Protein AF-A0A1G1Z939-F1 (afdb_monomer)

Foldseek 3Di:
DVVVVVVVVVLVLVLVLLVLLLVLLVVLLVVLVVCCVPVNQADDDPNDGDGLLVVLVVLLVVLVVQCVVDPDSVSSSSSSNSNSNSNSSNLQCVQQVVQCPDPPNDRDSPRVCSVVVSVVVSVVSVVVSVVSVVVVVVVVVD

Mean predicted aligned error: 8.49 Å

Solvent-accessible surface area (backbone atoms only — not comparable to full-atom values): 7416 Å² total; per-residue (Å²): 116,72,65,66,56,47,55,53,54,54,52,56,50,53,46,52,34,52,50,40,20,53,53,32,17,55,52,33,29,53,51,48,52,52,46,38,72,76,72,47,82,58,50,78,56,97,89,40,76,54,42,61,37,59,56,8,53,50,28,32,51,52,12,50,53,39,41,71,73,40,89,50,73,65,46,37,45,51,13,24,38,28,31,10,32,8,50,14,28,35,56,66,40,45,24,32,64,62,36,54,71,43,99,60,90,56,69,45,69,85,36,80,65,39,57,57,50,54,51,49,53,50,49,54,54,50,49,52,45,49,49,62,51,52,64,52,56,66,66,75,76,112

Secondary structure (DSSP, 8-state):
-HHHHHHHHHHHHHHHHHHHHHHHHHHHHHHHHHHHHHH-S-EEETTEEE-HHHHHHHHHHHHHHHHHH--SHHHHHHHHHHHHHHHHHHHHHHHHHHHTTSSS----S--THHHHHHHHHHHHHHHHHHHHHHHHHHTS--

Organism: NCBI:txid1797693

Nearest PDB structures (foldseek):
  8ucj-assembly1_A  TM=5.078E-01  e=3.853E-01  Homo sapiens
  8uco-assembly1_A  TM=4.032E-01  e=2.714E-01  Homo sapiens
  7lo7-assembly1_Z  TM=3.711E-01  e=1.647E+00  Staphylococcus aureus
  1cnt-assembly1_4  TM=3.668E-01  e=2.458E+00  Homo sapiens

Radius of gyration: 18.6 Å; Cα contacts (8 Å, |Δi|>4): 150; chains: 1; bounding box: 33×33×62 Å

pLDDT: mean 80.28, std 15.62, range [47.03, 97.69]

Sequence (142 aa):
MKFIKSIFNIRDSKKKLLYIILLTFLLSFIVARIWSIYYGHSIYIRGFHIHHFYFGMLLLSVGGILGILSKTKEYLQAASLLIGAGIGLFADEIGLLLNCTTTKRVCEYAFPGTYDIIISISAIILISIVATSFVGKNSDSN

Structure (mmCIF, N/CA/C/O backbone):
data_AF-A0A1G1Z939-F1
#
_entry.id   AF-A0A1G1Z939-F1
#
loop_
_atom_site.group_PDB
_atom_site.id
_atom_site.type_symbol
_atom_site.label_atom_id
_atom_si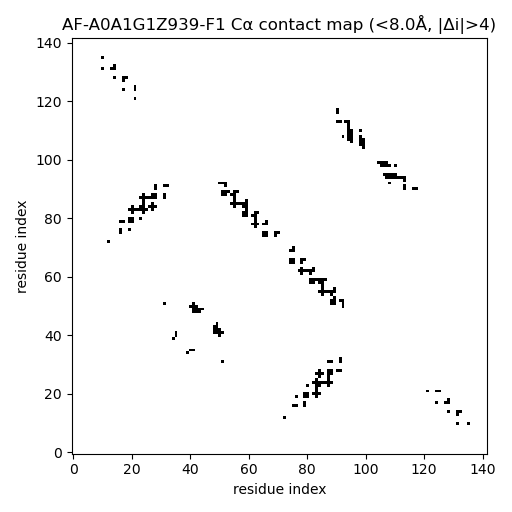te.label_alt_id
_atom_site.label_comp_id
_atom_site.label_asym_id
_atom_site.label_entity_id
_atom_site.label_seq_id
_atom_site.pdbx_PDB_ins_code
_atom_site.Cartn_x
_atom_site.Cartn_y
_atom_site.Cartn_z
_atom_site.occupancy
_atom_site.B_iso_or_equiv
_atom_site.auth_seq_id
_atom_site.auth_comp_id
_atom_site.auth_asym_id
_atom_site.auth_atom_id
_atom_site.pdbx_PDB_model_num
ATOM 1 N N . MET A 1 1 ? -16.516 4.250 34.106 1.00 59.41 1 MET A N 1
ATOM 2 C CA . MET A 1 1 ? -15.259 3.593 33.658 1.00 59.41 1 MET A CA 1
ATOM 3 C C . MET A 1 1 ? -15.355 2.795 32.343 1.00 59.41 1 MET A C 1
ATOM 5 O O . MET A 1 1 ? -14.383 2.795 31.600 1.00 59.41 1 MET A O 1
ATOM 9 N N . LYS A 1 2 ? -16.482 2.139 31.995 1.00 61.19 2 LYS A N 1
ATOM 10 C CA . LYS A 1 2 ? -16.608 1.355 30.736 1.00 61.19 2 LYS A CA 1
ATOM 11 C C . LYS A 1 2 ? -16.571 2.197 29.443 1.00 61.19 2 LYS A C 1
ATOM 13 O O . LYS A 1 2 ? -16.023 1.742 28.445 1.00 61.19 2 LYS A O 1
ATOM 18 N N . PHE A 1 3 ? -17.101 3.421 29.474 1.00 58.62 3 PHE A N 1
ATOM 19 C CA . PHE A 1 3 ? -17.177 4.316 28.309 1.00 58.62 3 PHE A CA 1
ATOM 20 C C . PHE A 1 3 ? -15.796 4.810 27.837 1.00 58.62 3 PHE A C 1
ATOM 22 O O . PHE A 1 3 ? -15.437 4.619 26.679 1.00 58.62 3 PHE A O 1
ATOM 29 N N . ILE A 1 4 ? -14.972 5.321 28.758 1.00 59.38 4 ILE A N 1
ATOM 30 C CA . ILE A 1 4 ? -13.606 5.802 28.473 1.00 59.38 4 ILE A CA 1
ATOM 31 C C . ILE A 1 4 ? -12.720 4.665 27.931 1.00 59.38 4 ILE A C 1
ATOM 33 O O . ILE A 1 4 ? -12.018 4.831 26.936 1.00 59.38 4 ILE A O 1
ATOM 37 N N . LYS A 1 5 ? -12.829 3.460 28.512 1.00 57.69 5 LYS A N 1
ATOM 38 C CA . LYS A 1 5 ? -12.107 2.265 28.040 1.00 57.69 5 LYS A CA 1
ATOM 39 C C . LYS A 1 5 ? -12.521 1.841 26.621 1.00 57.69 5 LYS A C 1
ATOM 41 O O . LYS A 1 5 ? -11.692 1.327 25.874 1.00 57.69 5 LYS A O 1
ATOM 46 N N . SER A 1 6 ? -13.780 2.070 26.237 1.00 56.31 6 SER A N 1
ATOM 47 C CA . SER A 1 6 ? -14.283 1.794 24.884 1.00 56.31 6 SER A CA 1
ATOM 48 C C . SER A 1 6 ? -13.673 2.744 23.848 1.00 56.31 6 SER A C 1
ATOM 50 O O . SER A 1 6 ? -13.176 2.293 22.817 1.00 56.31 6 SER A O 1
ATOM 52 N N . ILE A 1 7 ? -13.616 4.044 24.160 1.00 57.97 7 ILE A N 1
ATOM 53 C CA . ILE A 1 7 ? -13.020 5.068 23.286 1.00 57.97 7 ILE A CA 1
ATOM 54 C C . ILE A 1 7 ? -11.531 4.785 23.042 1.00 57.97 7 ILE A C 1
ATOM 56 O O . ILE A 1 7 ? -11.087 4.780 21.891 1.00 57.97 7 ILE A O 1
ATOM 60 N N . PHE A 1 8 ? -10.774 4.468 24.098 1.00 59.38 8 PHE A N 1
ATOM 61 C CA . PHE A 1 8 ? -9.353 4.120 23.978 1.00 59.38 8 PHE A CA 1
ATOM 62 C C . PHE A 1 8 ? -9.130 2.872 23.106 1.00 59.38 8 PHE A C 1
ATOM 64 O O . PHE A 1 8 ? -8.318 2.890 22.182 1.00 59.38 8 PHE A O 1
ATOM 71 N N . ASN A 1 9 ? -9.920 1.814 23.320 1.00 61.47 9 ASN A N 1
ATOM 72 C CA . ASN A 1 9 ? -9.812 0.557 22.571 1.00 61.47 9 ASN A CA 1
ATOM 73 C C . ASN A 1 9 ? -10.145 0.723 21.072 1.00 61.47 9 ASN A C 1
ATOM 75 O O . ASN A 1 9 ? -9.516 0.096 20.217 1.00 61.47 9 ASN A O 1
ATOM 79 N N . ILE A 1 10 ? -11.112 1.580 20.723 1.00 60.16 10 ILE A N 1
ATOM 80 C CA . ILE A 1 10 ? -11.453 1.888 19.321 1.00 60.16 10 ILE A CA 1
ATOM 81 C C . ILE A 1 10 ? -10.307 2.652 18.640 1.00 60.16 10 ILE A C 1
ATOM 83 O O . ILE A 1 10 ? -9.975 2.373 17.486 1.00 60.16 10 ILE A O 1
ATOM 87 N N . ARG A 1 11 ? -9.672 3.585 19.356 1.00 64.31 11 ARG A N 1
ATOM 88 C CA . ARG A 1 11 ? -8.569 4.417 18.855 1.00 64.31 11 ARG A CA 1
ATOM 89 C C . ARG A 1 11 ? -7.314 3.598 18.553 1.00 64.31 11 ARG A C 1
ATOM 91 O O . ARG A 1 11 ? -6.777 3.705 17.450 1.00 64.31 11 ARG A O 1
ATOM 98 N N . ASP A 1 12 ? -6.910 2.721 19.468 1.00 71.44 12 ASP A N 1
ATOM 99 C CA . ASP A 1 12 ? -5.780 1.807 19.242 1.00 71.44 12 ASP A CA 1
ATOM 100 C C . ASP A 1 12 ? -6.068 0.807 18.118 1.00 71.44 12 ASP A C 1
ATOM 102 O O . ASP A 1 12 ? -5.185 0.473 17.326 1.00 71.44 12 ASP A O 1
ATOM 106 N N . SER A 1 13 ? -7.332 0.398 17.972 1.00 79.50 13 SER A N 1
ATOM 107 C CA . SER A 1 13 ? -7.744 -0.477 16.873 1.00 79.50 13 SER A CA 1
ATOM 108 C C . SER A 1 13 ? -7.570 0.209 15.510 1.00 79.50 13 SER A C 1
ATOM 110 O O . SER A 1 13 ? -7.006 -0.401 14.610 1.00 79.50 13 SER A O 1
ATOM 112 N N . LYS A 1 14 ? -7.966 1.483 15.347 1.00 86.38 14 LYS A N 1
ATOM 113 C CA . LYS A 1 14 ? -7.803 2.215 14.071 1.00 86.38 14 LYS A CA 1
ATOM 114 C C . LYS A 1 14 ? -6.338 2.435 13.691 1.00 86.38 14 LYS A C 1
ATOM 116 O O . LYS A 1 14 ? -5.975 2.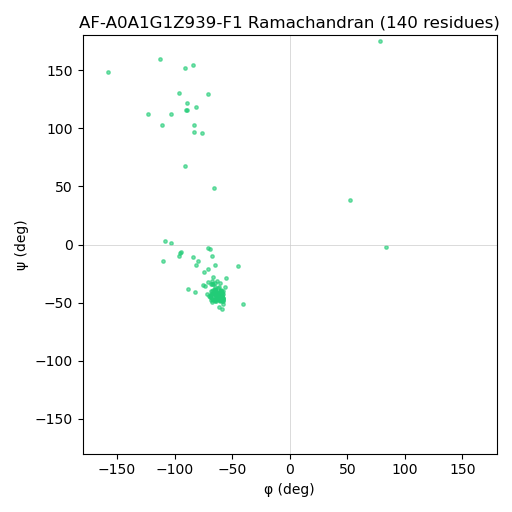234 12.535 1.00 86.38 14 LYS A O 1
ATOM 121 N N . LYS A 1 15 ? -5.488 2.793 14.659 1.00 89.50 15 LYS A N 1
ATOM 122 C CA . LYS A 1 15 ? -4.038 2.923 14.434 1.00 89.50 15 LYS A CA 1
ATOM 123 C C . LYS A 1 15 ? -3.427 1.612 13.951 1.00 89.50 15 LYS A C 1
ATOM 125 O O . LYS A 1 15 ? -2.665 1.610 12.990 1.00 89.50 15 LYS A O 1
ATOM 130 N N . LYS A 1 16 ? -3.809 0.495 14.580 1.00 92.31 16 LYS A N 1
ATOM 131 C CA . LYS A 1 16 ? -3.366 -0.842 14.175 1.00 92.31 16 LYS A CA 1
ATOM 132 C C . LYS A 1 16 ? -3.750 -1.152 12.724 1.00 92.31 16 LYS A C 1
ATOM 134 O O . LYS A 1 16 ? -2.918 -1.666 11.986 1.00 92.31 16 LYS A O 1
ATOM 139 N N . LEU A 1 17 ? -4.971 -0.815 12.304 1.00 94.50 17 LEU A N 1
ATOM 140 C CA . LEU A 1 17 ? -5.425 -1.010 10.920 1.00 94.50 17 LEU A CA 1
ATOM 141 C C . LEU A 1 17 ? -4.589 -0.199 9.917 1.00 94.50 17 LEU A C 1
ATOM 143 O O . LEU A 1 17 ? -4.120 -0.752 8.927 1.00 94.50 17 LEU A O 1
ATOM 147 N N . LEU A 1 18 ? -4.333 1.083 10.201 1.00 94.62 18 LEU A N 1
ATOM 148 C CA . LEU A 1 18 ? -3.488 1.930 9.349 1.00 94.62 18 LEU A CA 1
ATOM 149 C C . LEU A 1 18 ? -2.042 1.418 9.262 1.00 94.62 18 LEU A C 1
ATOM 151 O O . LEU A 1 18 ? -1.440 1.456 8.192 1.00 94.62 18 LEU A O 1
ATOM 155 N N . TYR A 1 19 ? -1.499 0.896 10.363 1.00 94.62 19 TYR A N 1
ATOM 156 C CA . TYR A 1 19 ? -0.169 0.289 10.368 1.00 94.62 19 TYR A CA 1
ATOM 157 C C . TYR A 1 19 ? -0.109 -0.976 9.499 1.00 94.62 19 TYR A C 1
ATOM 159 O O . TYR A 1 19 ? 0.852 -1.168 8.759 1.00 94.62 19 TYR A O 1
ATOM 167 N N . ILE A 1 20 ? -1.156 -1.812 9.534 1.00 96.50 20 ILE A N 1
ATOM 168 C CA . ILE A 1 20 ? -1.276 -2.981 8.649 1.00 96.50 20 ILE A CA 1
ATOM 169 C C . ILE A 1 20 ? -1.294 -2.540 7.182 1.00 96.50 20 ILE A C 1
ATOM 171 O O . ILE A 1 20 ? -0.572 -3.130 6.379 1.00 96.50 20 ILE A O 1
ATOM 175 N N . ILE A 1 21 ? -2.058 -1.495 6.836 1.00 97.44 21 ILE A N 1
ATOM 176 C CA . ILE A 1 21 ? -2.086 -0.941 5.471 1.00 97.44 21 ILE A CA 1
ATOM 177 C C . ILE A 1 21 ? -0.680 -0.511 5.049 1.00 97.44 21 ILE A C 1
ATOM 179 O O . ILE A 1 21 ? -0.214 -0.946 4.003 1.00 97.44 21 ILE A O 1
ATOM 183 N N . LEU A 1 22 ? 0.018 0.286 5.868 1.00 96.50 22 LEU A N 1
ATOM 184 C CA . LEU A 1 22 ? 1.367 0.770 5.554 1.00 96.50 22 LEU A CA 1
ATOM 185 C C . LEU A 1 22 ? 2.358 -0.379 5.332 1.00 96.50 22 LEU A C 1
ATOM 187 O O . LEU A 1 22 ? 3.090 -0.391 4.345 1.00 96.50 22 LEU A O 1
ATOM 191 N N . LEU A 1 23 ? 2.379 -1.348 6.249 1.00 97.00 23 LEU A N 1
ATOM 192 C CA . LEU A 1 23 ? 3.316 -2.466 6.198 1.00 97.00 23 LEU A CA 1
ATOM 193 C C . LEU A 1 23 ? 3.080 -3.339 4.961 1.00 97.00 23 LEU A C 1
ATOM 195 O O . LEU A 1 23 ? 4.020 -3.679 4.247 1.00 97.00 23 LEU A O 1
ATOM 199 N N . THR A 1 24 ? 1.823 -3.693 4.695 1.00 96.75 24 THR A N 1
ATOM 200 C CA . THR A 1 24 ? 1.459 -4.561 3.565 1.00 96.75 24 THR A CA 1
ATOM 201 C C . THR A 1 24 ? 1.614 -3.851 2.222 1.00 96.75 24 THR A C 1
ATOM 203 O O . THR A 1 24 ? 2.024 -4.481 1.250 1.00 96.75 24 THR A O 1
ATOM 206 N N . PHE A 1 25 ? 1.395 -2.536 2.177 1.00 96.50 25 PHE A N 1
ATOM 207 C CA . PHE A 1 25 ? 1.734 -1.684 1.039 1.00 96.50 25 PHE A CA 1
ATOM 208 C C . PHE A 1 25 ? 3.226 -1.735 0.698 1.00 96.50 25 PHE A C 1
ATOM 210 O O . PHE A 1 25 ? 3.583 -2.092 -0.422 1.00 96.50 25 PHE A O 1
ATOM 217 N N . LEU A 1 26 ? 4.103 -1.452 1.664 1.00 95.88 26 LEU A N 1
ATOM 218 C CA . LEU A 1 26 ? 5.547 -1.449 1.418 1.00 95.88 26 LEU A CA 1
ATOM 219 C C . LEU A 1 26 ? 6.059 -2.840 1.032 1.00 95.88 26 LEU A C 1
ATOM 221 O O . LEU A 1 26 ? 6.833 -2.972 0.085 1.00 95.88 26 LEU A O 1
ATOM 225 N N . LEU A 1 27 ? 5.599 -3.886 1.727 1.00 96.00 27 LEU A N 1
ATOM 226 C CA . LEU A 1 27 ? 5.983 -5.264 1.419 1.00 96.00 27 LEU A CA 1
ATOM 227 C C . LEU A 1 27 ? 5.533 -5.686 0.019 1.00 96.00 27 LEU A C 1
ATOM 229 O O . LEU A 1 27 ? 6.333 -6.240 -0.729 1.00 96.00 27 LEU A O 1
ATOM 233 N N . SER A 1 28 ? 4.279 -5.420 -0.352 1.00 93.88 28 SER A N 1
ATOM 234 C CA . SER A 1 28 ? 3.765 -5.786 -1.678 1.00 93.88 28 SER A CA 1
ATOM 235 C C . SER A 1 28 ? 4.470 -5.030 -2.802 1.00 93.88 28 SER A C 1
ATOM 237 O O . SER A 1 28 ? 4.794 -5.650 -3.810 1.00 93.88 28 SER A O 1
ATOM 239 N N . PHE A 1 29 ? 4.792 -3.747 -2.609 1.00 91.31 29 PHE A N 1
ATOM 240 C CA . PHE A 1 29 ? 5.597 -2.979 -3.560 1.00 91.31 29 PHE A CA 1
ATOM 241 C C . PHE A 1 29 ? 7.001 -3.579 -3.739 1.00 91.31 29 PHE A C 1
ATOM 243 O O . PHE A 1 29 ? 7.442 -3.798 -4.865 1.00 91.31 29 PHE A O 1
ATOM 250 N N . ILE A 1 30 ? 7.696 -3.911 -2.643 1.00 91.75 30 ILE A N 1
ATOM 251 C CA . ILE A 1 30 ? 9.027 -4.539 -2.709 1.00 91.75 30 ILE A CA 1
ATOM 252 C C . ILE A 1 30 ? 8.954 -5.888 -3.434 1.00 91.75 30 ILE A C 1
ATOM 254 O O . ILE A 1 30 ? 9.778 -6.166 -4.303 1.00 91.75 30 ILE A O 1
ATOM 258 N N . VAL A 1 31 ? 7.960 -6.718 -3.105 1.00 90.62 31 VAL A N 1
ATOM 259 C CA . VAL A 1 31 ? 7.757 -8.020 -3.755 1.00 90.62 31 VAL A CA 1
ATOM 260 C C . VAL A 1 31 ? 7.469 -7.848 -5.247 1.00 90.62 31 VAL A C 1
ATOM 262 O O . VAL A 1 31 ? 8.071 -8.558 -6.049 1.00 90.62 31 VAL A O 1
ATOM 265 N N . ALA A 1 32 ? 6.616 -6.894 -5.630 1.00 86.69 32 ALA A N 1
ATOM 266 C CA . ALA A 1 32 ? 6.323 -6.590 -7.030 1.00 86.69 32 ALA A CA 1
ATOM 267 C C . ALA A 1 32 ? 7.579 -6.140 -7.790 1.00 86.69 32 ALA A C 1
ATOM 269 O O . ALA A 1 32 ? 7.875 -6.680 -8.857 1.00 86.69 32 ALA A O 1
ATOM 270 N N . ARG A 1 33 ? 8.388 -5.251 -7.198 1.00 85.62 33 ARG A N 1
ATOM 271 C CA . ARG A 1 33 ? 9.660 -4.807 -7.789 1.00 85.62 33 ARG A CA 1
ATOM 272 C C . ARG A 1 33 ? 10.642 -5.947 -7.984 1.00 85.62 33 ARG A C 1
ATOM 274 O O . ARG A 1 33 ? 11.202 -6.083 -9.067 1.00 85.62 33 ARG A O 1
ATOM 281 N N . ILE A 1 34 ? 10.838 -6.774 -6.959 1.00 87.06 34 ILE A N 1
ATOM 282 C CA . ILE A 1 34 ? 11.712 -7.948 -7.038 1.00 87.06 34 ILE A CA 1
ATOM 283 C C . ILE A 1 34 ? 11.212 -8.885 -8.139 1.00 87.06 34 ILE A C 1
ATOM 285 O O . ILE A 1 34 ? 11.990 -9.294 -8.998 1.00 87.06 34 ILE A O 1
ATOM 289 N N . TRP A 1 35 ? 9.913 -9.182 -8.163 1.00 82.81 35 TRP A N 1
ATOM 290 C CA . TRP A 1 35 ? 9.319 -10.043 -9.179 1.00 82.81 35 TRP A CA 1
ATOM 291 C C . TRP A 1 35 ? 9.555 -9.511 -10.598 1.00 82.81 35 TRP A C 1
ATOM 293 O O . TRP A 1 35 ? 10.005 -10.259 -11.464 1.00 82.81 35 TRP A O 1
ATOM 303 N N . SER A 1 36 ? 9.322 -8.215 -10.811 1.00 76.88 36 SER A N 1
ATOM 304 C CA . SER A 1 36 ? 9.515 -7.530 -12.094 1.00 76.88 36 SER A CA 1
ATOM 305 C C . SER A 1 36 ? 10.973 -7.580 -12.573 1.00 76.88 36 SER A C 1
ATOM 307 O O . SER A 1 36 ? 11.222 -7.757 -13.764 1.00 76.88 36 SER A O 1
ATOM 309 N N . ILE A 1 37 ? 11.944 -7.500 -11.651 1.00 79.19 37 ILE A N 1
ATOM 310 C CA . ILE A 1 37 ? 13.380 -7.609 -11.962 1.00 79.19 37 ILE A CA 1
ATOM 311 C C . ILE A 1 37 ? 13.761 -9.031 -12.406 1.00 79.19 37 ILE A C 1
ATOM 313 O O . ILE A 1 37 ? 14.521 -9.181 -13.358 1.00 79.19 37 ILE A O 1
ATOM 317 N N . TYR A 1 38 ? 13.259 -10.072 -11.731 1.00 79.50 38 TYR A N 1
ATOM 318 C CA . TYR A 1 38 ? 13.694 -11.457 -11.976 1.00 79.50 38 TYR A CA 1
ATOM 319 C C . TYR A 1 38 ? 12.909 -12.184 -13.075 1.00 79.50 38 TYR A C 1
ATOM 321 O O . TYR A 1 38 ? 13.496 -12.958 -13.828 1.00 79.50 38 TYR A O 1
ATOM 329 N N . TYR A 1 39 ? 11.596 -11.967 -13.163 1.00 71.00 39 TYR A N 1
ATOM 330 C CA . TYR A 1 39 ? 10.700 -12.735 -14.040 1.00 71.00 39 TYR A CA 1
ATOM 331 C C . TYR A 1 39 ? 10.196 -11.933 -15.248 1.00 71.00 39 TYR A C 1
ATOM 333 O O . TYR A 1 39 ? 9.424 -12.449 -16.057 1.00 71.00 39 TYR A O 1
ATOM 341 N N . GLY A 1 40 ? 10.656 -10.689 -15.397 1.00 63.62 40 GLY A N 1
ATOM 342 C CA . GLY A 1 40 ? 10.214 -9.780 -16.444 1.00 63.62 40 GLY A CA 1
ATOM 343 C C . GLY A 1 40 ? 8.862 -9.131 -16.143 1.00 63.62 40 GLY A C 1
ATOM 344 O O . GLY A 1 40 ? 8.194 -9.407 -15.147 1.00 63.62 40 GLY A O 1
ATOM 345 N N . HIS A 1 41 ? 8.465 -8.217 -17.024 1.00 60.53 41 HIS A N 1
ATOM 346 C CA . HIS A 1 41 ? 7.447 -7.222 -16.701 1.00 60.53 41 HIS A CA 1
ATOM 347 C C . HIS A 1 41 ? 5.982 -7.670 -16.860 1.00 60.53 41 HIS A C 1
ATOM 349 O O . HIS A 1 41 ? 5.088 -6.948 -16.430 1.00 60.53 41 HIS A O 1
ATOM 355 N N . SER A 1 42 ? 5.685 -8.822 -17.479 1.00 62.59 42 SER A N 1
ATOM 356 C CA . SER A 1 42 ? 4.285 -9.222 -17.707 1.00 62.59 42 SER A CA 1
ATOM 357 C C . SER A 1 42 ? 4.072 -10.720 -17.926 1.00 62.59 42 SER A C 1
ATOM 359 O O . SER A 1 42 ? 4.904 -11.410 -18.514 1.00 62.59 42 SER A O 1
ATOM 361 N N . ILE A 1 43 ? 2.904 -11.206 -17.487 1.00 59.59 43 ILE A N 1
ATOM 362 C CA . ILE A 1 43 ? 2.385 -12.528 -17.846 1.00 59.59 43 ILE A CA 1
ATOM 363 C C . ILE A 1 43 ? 1.561 -12.367 -19.128 1.00 59.59 43 ILE A C 1
ATOM 365 O O . ILE A 1 43 ? 0.589 -11.608 -19.167 1.00 59.59 43 ILE A O 1
ATOM 369 N N . TYR A 1 44 ? 1.939 -13.094 -20.179 1.00 55.25 44 TYR A N 1
ATOM 370 C CA . TYR A 1 44 ? 1.201 -13.125 -21.439 1.00 55.25 44 TYR A CA 1
ATOM 371 C C . TYR A 1 44 ? 0.155 -14.233 -21.405 1.00 55.25 44 TYR A C 1
ATOM 373 O O . TYR A 1 44 ? 0.495 -15.416 -21.377 1.00 55.25 44 TYR A O 1
ATOM 381 N N . ILE A 1 45 ? -1.123 -13.864 -21.469 1.00 58.22 45 ILE A N 1
ATOM 382 C CA . ILE A 1 45 ? -2.215 -14.828 -21.632 1.00 58.22 45 ILE A CA 1
ATOM 383 C C . ILE A 1 45 ? -3.000 -14.454 -22.886 1.00 58.22 45 ILE A C 1
ATOM 385 O O . ILE A 1 45 ? -3.662 -13.421 -22.929 1.00 58.22 45 ILE A O 1
ATOM 389 N N . ARG A 1 46 ? -2.937 -15.305 -23.921 1.00 52.56 46 ARG A N 1
ATOM 390 C CA . ARG A 1 46 ? -3.725 -15.173 -25.169 1.00 52.56 46 ARG A CA 1
ATOM 391 C C . ARG A 1 46 ? -3.603 -13.793 -25.848 1.00 52.56 46 ARG A C 1
ATOM 393 O O . ARG A 1 46 ? -4.586 -13.270 -26.358 1.00 52.56 46 ARG A O 1
ATOM 400 N N . GLY A 1 47 ? -2.408 -13.200 -25.837 1.00 57.47 47 GLY A N 1
ATOM 401 C CA . GLY A 1 47 ? -2.146 -11.882 -26.435 1.00 57.47 47 GLY A CA 1
ATOM 402 C C . GLY A 1 47 ? -2.495 -10.682 -25.547 1.00 57.47 47 GLY A C 1
ATOM 403 O O . GLY A 1 47 ? -2.226 -9.551 -25.939 1.00 57.47 47 GLY A O 1
ATOM 404 N N . PHE A 1 48 ? -3.035 -10.903 -24.343 1.00 55.19 48 PHE A N 1
ATOM 405 C CA . PHE A 1 48 ? -3.232 -9.858 -23.341 1.00 55.19 48 PHE A CA 1
ATOM 406 C C . PHE A 1 48 ? -2.071 -9.846 -22.346 1.00 55.19 48 PHE A C 1
ATOM 408 O O . PHE A 1 48 ? -1.708 -10.882 -21.781 1.00 55.19 48 PHE A O 1
ATOM 415 N N . HIS A 1 49 ? -1.513 -8.659 -22.112 1.00 63.03 49 HIS A N 1
ATOM 416 C CA . HIS A 1 49 ? -0.517 -8.437 -21.071 1.00 63.03 49 HIS A CA 1
ATOM 417 C C . HIS A 1 49 ? -1.221 -8.209 -19.733 1.00 63.03 49 HIS A C 1
ATOM 419 O O . HIS A 1 49 ? -1.656 -7.092 -19.427 1.00 63.03 49 HIS A O 1
ATOM 425 N N . ILE A 1 50 ? -1.344 -9.266 -18.933 1.00 65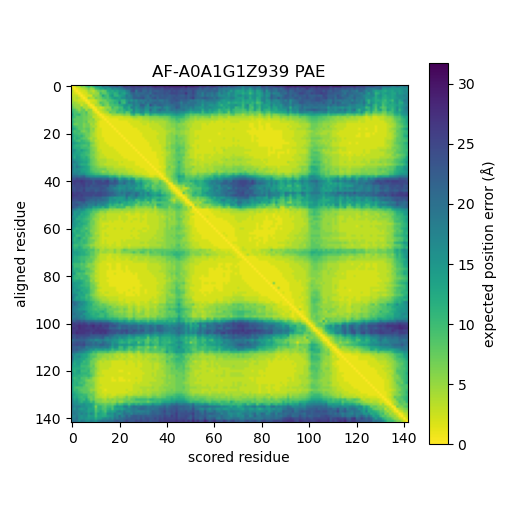.19 50 ILE A N 1
ATOM 426 C CA . ILE A 1 50 ? -1.904 -9.154 -17.588 1.00 65.19 50 ILE A CA 1
ATOM 427 C C . ILE A 1 50 ? -0.780 -8.700 -16.664 1.00 65.19 50 ILE A C 1
ATOM 429 O O . ILE A 1 50 ? 0.117 -9.459 -16.298 1.00 65.19 50 ILE A O 1
ATOM 433 N N . HIS A 1 51 ? -0.842 -7.418 -16.336 1.00 72.31 51 HIS A N 1
ATOM 434 C CA . HIS A 1 51 ? 0.039 -6.754 -15.392 1.00 72.31 51 HIS A CA 1
ATOM 435 C C . HIS A 1 51 ? -0.475 -6.958 -13.968 1.00 72.31 51 HIS A C 1
ATOM 437 O O . HIS A 1 51 ? -1.676 -7.158 -13.743 1.00 72.31 51 HIS A O 1
ATOM 443 N N . HIS A 1 52 ? 0.421 -6.889 -12.987 1.00 78.75 52 HIS A N 1
ATOM 444 C CA . HIS A 1 52 ? 0.033 -7.071 -11.589 1.00 78.75 52 HIS A CA 1
ATOM 445 C C . HIS A 1 52 ? -0.854 -5.926 -11.068 1.00 78.75 52 HIS A C 1
ATOM 447 O O . HIS A 1 52 ? -1.540 -6.079 -10.056 1.00 78.75 52 HIS A O 1
ATOM 453 N N . PHE A 1 53 ? -0.966 -4.857 -11.859 1.00 82.38 53 PHE A N 1
ATOM 454 C CA . PHE A 1 53 ? -2.004 -3.832 -11.806 1.00 82.38 53 PHE A CA 1
ATOM 455 C C . PHE A 1 53 ? -3.415 -4.384 -11.545 1.00 82.38 53 PHE A C 1
ATOM 457 O O . PHE A 1 53 ? -4.107 -3.927 -10.635 1.00 82.38 53 PHE A O 1
ATOM 464 N N . TYR A 1 54 ? -3.857 -5.381 -12.323 1.00 84.12 54 TYR A N 1
ATOM 465 C CA . TYR A 1 54 ? -5.228 -5.897 -12.224 1.00 84.12 54 TYR A CA 1
ATOM 466 C C . TYR A 1 54 ?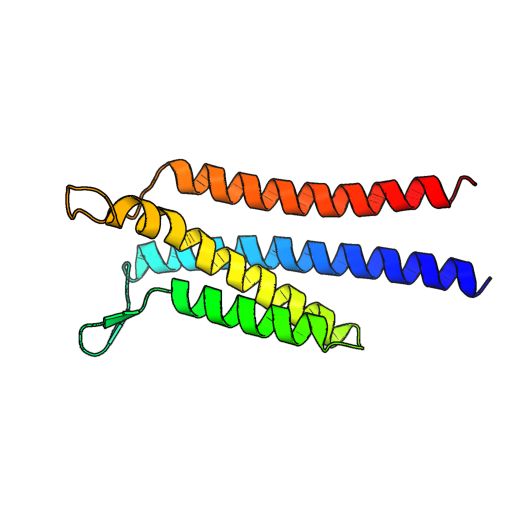 -5.465 -6.638 -10.907 1.00 84.12 54 TYR A C 1
ATOM 468 O O . TYR A 1 54 ? -6.547 -6.541 -10.326 1.00 84.12 54 TYR A O 1
ATOM 476 N N . PHE A 1 55 ? -4.440 -7.326 -10.397 1.00 87.50 55 PHE A N 1
ATOM 477 C CA . PHE A 1 55 ? -4.491 -7.930 -9.068 1.00 87.50 55 PHE A CA 1
ATOM 478 C C . PHE A 1 55 ? -4.544 -6.856 -7.979 1.00 87.50 55 PHE A C 1
ATOM 480 O O . PHE A 1 55 ? -5.320 -6.998 -7.037 1.00 87.50 55 PHE A O 1
ATOM 487 N N . GLY A 1 56 ? -3.804 -5.754 -8.140 1.00 90.69 56 GLY A N 1
ATOM 488 C CA . GLY A 1 56 ? -3.885 -4.591 -7.254 1.00 90.69 56 GLY A CA 1
ATOM 489 C C . GLY A 1 56 ? -5.295 -4.002 -7.179 1.00 90.69 56 GLY A C 1
ATOM 490 O O . GLY A 1 56 ? -5.845 -3.841 -6.090 1.00 90.69 56 GLY A O 1
ATOM 491 N N . MET A 1 57 ? -5.926 -3.775 -8.335 1.00 91.69 57 MET A N 1
ATOM 492 C CA . MET A 1 57 ? -7.311 -3.294 -8.435 1.00 91.69 57 MET A CA 1
ATOM 493 C C . MET A 1 57 ? -8.322 -4.258 -7.802 1.00 91.69 57 MET A C 1
ATOM 495 O O . MET A 1 57 ? -9.239 -3.824 -7.097 1.00 91.69 57 MET A O 1
ATOM 499 N N . LEU A 1 58 ? -8.157 -5.565 -8.021 1.00 93.25 58 LEU A N 1
ATOM 500 C CA . LEU A 1 58 ? -9.022 -6.583 -7.428 1.00 93.25 58 LEU A CA 1
ATOM 501 C C . LEU A 1 58 ? -8.886 -6.599 -5.902 1.00 93.25 58 LEU A C 1
ATOM 503 O O . LEU A 1 58 ? -9.897 -6.557 -5.203 1.00 93.25 58 LEU A O 1
ATOM 507 N N . LEU A 1 59 ? -7.657 -6.597 -5.379 1.00 94.88 59 LEU A N 1
ATOM 508 C CA . LEU A 1 59 ? -7.384 -6.556 -3.939 1.00 94.88 59 LEU A CA 1
ATOM 509 C C . LEU A 1 59 ? -7.946 -5.290 -3.287 1.00 94.88 59 LEU A C 1
ATOM 511 O O . LEU A 1 59 ? -8.595 -5.386 -2.247 1.00 94.88 59 LEU A O 1
ATOM 515 N N . LEU A 1 60 ? -7.769 -4.126 -3.919 1.00 95.88 60 LEU A N 1
ATOM 516 C CA . LEU A 1 60 ? -8.365 -2.862 -3.481 1.00 95.88 60 LEU A CA 1
ATOM 517 C C . LEU A 1 60 ? -9.893 -2.944 -3.421 1.00 95.88 60 LEU A C 1
ATOM 519 O O . LEU A 1 60 ? -10.490 -2.560 -2.416 1.00 95.88 60 LEU A O 1
ATOM 523 N N . SER A 1 61 ? -10.527 -3.473 -4.469 1.00 96.25 61 SER A N 1
ATOM 524 C CA . SER A 1 61 ? -11.987 -3.583 -4.549 1.00 96.25 61 SER A CA 1
ATOM 525 C C . SER A 1 61 ? -12.535 -4.526 -3.478 1.00 96.25 61 SER A C 1
ATOM 527 O O . SER A 1 61 ? -13.445 -4.162 -2.733 1.00 96.25 61 SER A O 1
ATOM 529 N N . VAL A 1 62 ? -11.946 -5.719 -3.347 1.00 97.19 62 VAL A N 1
ATOM 530 C CA . VAL A 1 62 ? -12.344 -6.707 -2.337 1.00 97.19 62 VAL A CA 1
ATOM 531 C C . VAL A 1 62 ? -12.080 -6.172 -0.932 1.00 97.19 62 VAL A C 1
ATOM 533 O O . VAL A 1 62 ? -12.949 -6.276 -0.071 1.00 97.19 62 VAL A O 1
ATOM 536 N N . GLY A 1 63 ? -10.921 -5.557 -0.698 1.00 96.75 63 GLY A N 1
ATOM 537 C CA . GLY A 1 63 ? -10.565 -4.957 0.584 1.00 96.75 63 GLY A CA 1
ATOM 538 C C . GLY A 1 63 ? -11.502 -3.815 0.979 1.00 96.75 63 GLY A C 1
ATOM 539 O O . GLY A 1 63 ? -11.944 -3.761 2.124 1.00 96.75 63 GLY A O 1
ATOM 540 N N . GLY A 1 64 ? -11.873 -2.948 0.035 1.00 95.56 64 GLY A N 1
ATOM 541 C CA . GLY A 1 64 ? -12.835 -1.867 0.255 1.00 95.56 64 GLY A CA 1
ATOM 542 C C . GLY A 1 64 ? -14.235 -2.385 0.589 1.00 95.56 64 GLY A C 1
ATOM 543 O O . GLY A 1 64 ? -14.818 -1.975 1.594 1.00 95.56 64 GLY A O 1
ATOM 544 N N . ILE A 1 65 ? -14.750 -3.338 -0.197 1.00 97.06 65 ILE A N 1
ATOM 545 C CA . ILE A 1 65 ? -16.052 -3.977 0.056 1.00 97.06 65 ILE A CA 1
ATOM 546 C C . ILE A 1 65 ? -16.044 -4.678 1.418 1.00 97.06 65 ILE A C 1
ATOM 548 O O . ILE A 1 65 ? -16.946 -4.464 2.230 1.00 97.06 65 ILE A O 1
ATOM 552 N N . LEU A 1 66 ? -15.007 -5.473 1.700 1.00 95.44 66 LEU A N 1
ATOM 553 C CA . LEU A 1 66 ? -14.865 -6.169 2.973 1.00 95.44 66 LEU A CA 1
ATOM 554 C C . LEU A 1 66 ? -14.815 -5.170 4.129 1.00 95.44 66 LEU A C 1
ATOM 556 O O . LEU A 1 66 ? -15.511 -5.363 5.120 1.00 95.44 66 LEU A O 1
ATOM 560 N N . GLY A 1 67 ? -14.063 -4.077 3.993 1.00 94.00 67 GLY A N 1
ATOM 561 C CA . GLY A 1 67 ? -13.962 -3.027 5.004 1.00 94.00 67 GLY A CA 1
ATOM 562 C C . GLY A 1 67 ? -15.307 -2.380 5.339 1.00 94.00 67 GLY A C 1
ATOM 563 O O . GLY A 1 67 ? -15.597 -2.175 6.516 1.00 94.00 67 GLY A O 1
ATOM 564 N N . ILE A 1 68 ? -16.149 -2.123 4.333 1.00 95.00 68 ILE A N 1
ATOM 565 C CA . ILE A 1 68 ? -17.497 -1.557 4.519 1.00 95.00 68 ILE A CA 1
ATOM 566 C C . ILE A 1 68 ? -18.431 -2.552 5.218 1.00 95.00 68 ILE A C 1
ATOM 568 O O . ILE A 1 68 ? -19.189 -2.175 6.109 1.00 95.00 68 ILE A O 1
ATOM 572 N N . LEU A 1 69 ? -18.387 -3.825 4.822 1.00 95.00 69 LEU A N 1
ATOM 573 C CA . LEU A 1 69 ? -19.285 -4.858 5.350 1.00 95.00 69 LEU A CA 1
ATOM 574 C C . LEU A 1 69 ? -18.854 -5.393 6.727 1.00 95.00 69 LEU A C 1
ATOM 576 O O . LEU A 1 69 ? -19.633 -6.061 7.414 1.00 95.00 69 LEU A O 1
ATOM 580 N N . SER A 1 70 ? -17.619 -5.115 7.145 1.00 92.88 70 SER A N 1
ATOM 581 C CA . SER A 1 70 ? -17.023 -5.675 8.356 1.00 92.88 70 SER A CA 1
ATOM 582 C C . SER A 1 70 ? -17.633 -5.117 9.639 1.00 92.88 70 SER A C 1
ATOM 584 O O . SER A 1 70 ? -17.657 -3.911 9.872 1.00 92.88 70 SER A O 1
ATOM 586 N N . LYS A 1 71 ? -18.026 -6.023 10.542 1.00 89.06 71 LYS A N 1
ATOM 587 C CA . LYS A 1 71 ? -18.461 -5.690 11.914 1.00 89.06 71 LYS A CA 1
ATOM 588 C C . LYS A 1 71 ? -17.478 -6.143 12.995 1.00 89.06 71 LYS A C 1
ATOM 590 O O . LYS A 1 71 ? -17.600 -5.716 14.141 1.00 89.06 71 LYS A O 1
ATOM 595 N N . THR A 1 72 ? -16.518 -7.004 12.652 1.00 89.44 72 THR A N 1
ATOM 596 C CA . THR A 1 72 ? -15.541 -7.556 13.602 1.00 89.44 72 THR A CA 1
ATOM 597 C C . THR A 1 72 ? -14.129 -7.054 13.309 1.00 89.44 72 THR A C 1
ATOM 599 O O . THR A 1 72 ? -13.826 -6.578 12.211 1.00 89.44 72 THR A O 1
ATOM 602 N N . LYS A 1 73 ? -13.249 -7.139 14.313 1.00 88.75 73 LYS A N 1
ATOM 603 C CA . LYS A 1 73 ? -11.871 -6.640 14.207 1.00 88.75 73 LYS A CA 1
ATOM 604 C C . LYS A 1 73 ? -11.040 -7.455 13.215 1.00 88.75 73 LYS A C 1
ATOM 606 O O . LYS A 1 73 ? -10.144 -6.901 12.589 1.00 88.75 73 LYS A O 1
ATOM 611 N N . GLU A 1 74 ? -11.332 -8.741 13.078 1.00 91.19 74 GLU A N 1
ATOM 612 C CA . GLU A 1 74 ? -10.621 -9.687 12.218 1.00 91.19 74 GLU A CA 1
ATOM 613 C C . GLU A 1 74 ? -10.861 -9.354 10.744 1.00 91.19 74 GLU A C 1
ATOM 615 O O . GLU A 1 74 ? -9.906 -9.202 9.985 1.00 91.19 74 GLU A O 1
ATOM 620 N N . TYR A 1 75 ? -12.122 -9.135 10.351 1.00 93.75 75 TYR A N 1
ATOM 621 C CA . TYR A 1 75 ? -12.449 -8.765 8.973 1.00 93.75 75 TYR A CA 1
ATOM 622 C C . TYR A 1 75 ? -11.940 -7.368 8.604 1.00 93.75 75 TYR A C 1
ATOM 624 O O . TYR A 1 75 ? -11.471 -7.172 7.487 1.00 93.75 75 TYR A O 1
ATOM 632 N N . LEU A 1 76 ? -11.921 -6.423 9.553 1.00 94.50 76 LEU A N 1
ATOM 633 C CA . LEU A 1 76 ? -11.280 -5.122 9.338 1.00 94.50 76 LEU A CA 1
ATOM 634 C C . LEU A 1 76 ? -9.766 -5.253 9.119 1.00 94.50 76 LEU A C 1
ATOM 636 O O . LEU A 1 76 ? -9.219 -4.570 8.261 1.00 94.50 76 LEU A O 1
ATOM 640 N N . GLN A 1 77 ? -9.084 -6.136 9.856 1.00 95.00 77 GLN A N 1
ATOM 641 C CA . GLN A 1 77 ? -7.653 -6.393 9.648 1.00 95.00 77 GLN A CA 1
ATOM 642 C C . GLN A 1 77 ? -7.388 -7.053 8.292 1.00 95.00 77 GLN A C 1
ATOM 644 O O . GLN A 1 77 ? -6.457 -6.649 7.598 1.00 95.00 77 GLN A O 1
ATOM 649 N N . ALA A 1 78 ? -8.224 -8.015 7.890 1.00 96.44 78 ALA A N 1
ATOM 650 C CA . ALA A 1 78 ? -8.151 -8.623 6.566 1.00 96.44 78 ALA A CA 1
ATOM 651 C C . ALA A 1 78 ? -8.382 -7.580 5.460 1.00 96.44 78 ALA A C 1
ATOM 653 O O . ALA A 1 78 ? -7.598 -7.502 4.519 1.00 96.44 78 ALA A O 1
ATOM 654 N N . ALA A 1 79 ? -9.388 -6.715 5.609 1.00 96.88 79 ALA A N 1
ATOM 655 C CA . ALA A 1 79 ? -9.641 -5.608 4.691 1.00 96.88 79 ALA A CA 1
ATOM 656 C C . ALA A 1 79 ? -8.433 -4.665 4.589 1.00 96.88 79 ALA A C 1
ATOM 658 O O . ALA A 1 79 ? -8.001 -4.342 3.487 1.00 96.88 79 ALA A O 1
ATOM 659 N N . SER A 1 80 ? -7.836 -4.275 5.719 1.00 96.69 80 SER A N 1
ATOM 660 C CA . SER A 1 80 ? -6.620 -3.454 5.755 1.00 96.69 80 SER A CA 1
ATOM 661 C C . SER A 1 80 ? -5.430 -4.108 5.051 1.00 96.69 80 SER A C 1
ATOM 663 O O . SER A 1 80 ? -4.695 -3.418 4.349 1.00 96.69 80 SER A O 1
ATOM 665 N N . LEU A 1 81 ? -5.255 -5.422 5.200 1.00 97.69 81 LEU A N 1
ATOM 666 C CA . LEU A 1 81 ? -4.208 -6.172 4.507 1.00 97.69 81 LEU A CA 1
ATOM 667 C C . LEU A 1 81 ? -4.421 -6.151 2.990 1.00 97.69 81 LEU A C 1
ATOM 669 O O . LEU A 1 81 ? -3.487 -5.863 2.247 1.00 97.69 81 LEU A O 1
ATOM 673 N N . LEU A 1 82 ? -5.649 -6.415 2.536 1.00 97.56 82 LEU A N 1
ATOM 674 C CA . LEU A 1 82 ? -5.998 -6.403 1.113 1.00 97.56 82 LEU A CA 1
ATOM 675 C C . LEU A 1 82 ? -5.846 -5.006 0.506 1.00 97.56 82 LEU A C 1
ATOM 677 O O . LEU A 1 82 ? -5.309 -4.873 -0.589 1.00 97.56 82 LEU A O 1
ATOM 681 N N . ILE A 1 83 ? -6.266 -3.966 1.231 1.00 97.69 83 ILE A N 1
ATOM 682 C CA . ILE A 1 83 ? -6.111 -2.575 0.801 1.00 97.69 83 ILE A CA 1
ATOM 683 C C . ILE A 1 83 ? -4.630 -2.234 0.653 1.00 97.69 83 ILE A C 1
ATOM 685 O O . ILE A 1 83 ? -4.230 -1.788 -0.415 1.00 97.69 83 ILE A O 1
ATOM 689 N N . GLY A 1 84 ? -3.806 -2.464 1.680 1.00 96.81 84 GLY A N 1
ATOM 690 C CA . GLY A 1 84 ? -2.380 -2.144 1.605 1.00 96.81 84 GLY A CA 1
ATOM 691 C C . GLY A 1 84 ? -1.677 -2.908 0.484 1.00 96.81 84 GLY A C 1
ATOM 692 O O . GLY A 1 84 ? -1.022 -2.288 -0.351 1.00 96.81 84 GLY A O 1
ATOM 693 N N . ALA A 1 85 ? -1.899 -4.223 0.388 1.00 96.38 85 ALA A N 1
ATOM 694 C CA . ALA A 1 85 ? -1.366 -5.036 -0.704 1.00 96.38 85 ALA A CA 1
ATOM 695 C C . ALA A 1 85 ? -1.813 -4.532 -2.088 1.00 96.38 85 ALA A C 1
ATOM 697 O O . ALA A 1 85 ? -1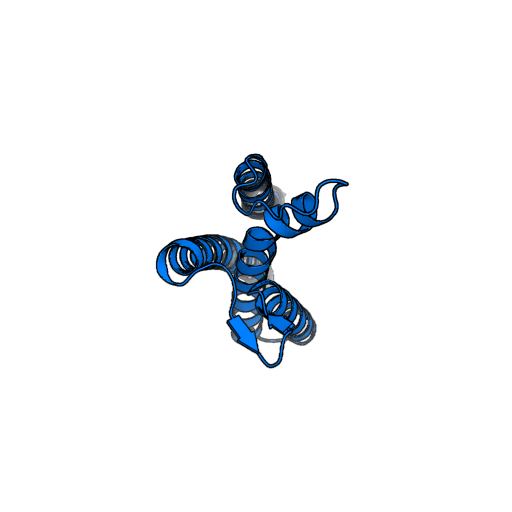.011 -4.440 -3.015 1.00 96.38 85 ALA A O 1
ATOM 698 N N . GLY A 1 86 ? -3.088 -4.164 -2.223 1.00 95.50 86 GLY A N 1
ATOM 699 C CA . GLY A 1 86 ? -3.643 -3.648 -3.467 1.00 95.50 86 GLY A CA 1
ATOM 700 C C . GLY A 1 86 ? -3.036 -2.308 -3.888 1.00 95.50 86 GLY A C 1
ATOM 701 O O . GLY A 1 86 ? -2.686 -2.147 -5.056 1.00 95.50 86 GLY A O 1
ATOM 702 N N . ILE A 1 87 ? -2.833 -1.381 -2.941 1.00 95.00 87 ILE A N 1
ATOM 703 C CA . ILE A 1 87 ? -2.136 -0.105 -3.187 1.00 95.00 87 ILE A CA 1
ATOM 704 C C . ILE A 1 87 ? -0.710 -0.370 -3.680 1.00 95.00 87 ILE A C 1
ATOM 706 O O . ILE A 1 87 ? -0.274 0.291 -4.616 1.00 95.00 87 ILE A O 1
ATOM 710 N N . GLY A 1 88 ? 0.019 -1.319 -3.084 1.00 93.19 88 GLY A N 1
ATOM 711 C CA . GLY A 1 88 ? 1.425 -1.554 -3.435 1.00 93.19 88 GLY A CA 1
ATOM 712 C C . GLY A 1 88 ? 1.588 -2.130 -4.836 1.00 93.19 88 GLY A C 1
ATOM 713 O O . GLY A 1 88 ? 2.404 -1.630 -5.605 1.00 93.19 88 GLY A O 1
ATOM 714 N N . LEU A 1 89 ? 0.746 -3.104 -5.202 1.00 90.88 89 LEU A N 1
ATOM 715 C CA . LEU A 1 89 ? 0.707 -3.642 -6.567 1.00 90.88 89 LEU A CA 1
ATOM 716 C C . LEU A 1 89 ? 0.249 -2.601 -7.595 1.00 90.88 89 LEU A C 1
ATOM 718 O O . LEU A 1 89 ? 0.770 -2.559 -8.703 1.00 90.88 89 LEU A O 1
ATOM 722 N N . PHE A 1 90 ? -0.730 -1.764 -7.247 1.00 90.44 90 PHE A N 1
ATOM 723 C CA . PHE A 1 90 ? -1.196 -0.691 -8.124 1.00 90.44 90 PHE A CA 1
ATOM 724 C C . PHE A 1 90 ? -0.104 0.360 -8.352 1.00 90.44 90 PHE A C 1
ATOM 726 O O . PHE A 1 90 ? 0.146 0.756 -9.489 1.00 90.44 90 PHE A O 1
ATOM 733 N N . ALA A 1 91 ? 0.559 0.798 -7.279 1.00 88.69 91 ALA A N 1
ATOM 734 C CA . ALA A 1 91 ? 1.557 1.855 -7.333 1.00 88.69 91 ALA A CA 1
ATOM 735 C C . ALA A 1 91 ? 2.812 1.453 -8.118 1.00 88.69 91 ALA A C 1
ATOM 737 O O . ALA A 1 91 ? 3.449 2.314 -8.725 1.00 88.69 91 ALA A O 1
ATOM 738 N N . ASP A 1 92 ? 3.129 0.158 -8.162 1.00 85.81 92 ASP A N 1
ATOM 739 C CA . ASP A 1 92 ? 4.230 -0.365 -8.966 1.00 85.81 92 ASP A CA 1
ATOM 740 C C . ASP A 1 92 ? 4.059 -0.100 -10.473 1.00 85.81 92 ASP A C 1
ATOM 742 O O . ASP A 1 92 ? 5.022 0.175 -11.191 1.00 85.81 92 ASP A O 1
ATOM 746 N N . GLU A 1 93 ? 2.814 -0.092 -10.939 1.00 82.81 93 GLU A N 1
ATOM 747 C CA . GLU A 1 93 ? 2.467 0.004 -12.359 1.00 82.81 93 GLU A CA 1
ATOM 748 C C . GLU A 1 93 ? 2.162 1.440 -12.797 1.00 82.81 93 GLU A C 1
ATOM 750 O O . GLU A 1 93 ? 2.032 1.715 -13.990 1.00 82.81 93 GLU A O 1
ATOM 755 N N . ILE A 1 94 ? 2.087 2.397 -11.863 1.00 81.12 94 ILE A N 1
ATOM 756 C CA . ILE A 1 94 ? 1.800 3.802 -12.193 1.00 81.12 94 ILE A CA 1
ATOM 757 C C . ILE A 1 94 ? 2.855 4.379 -13.143 1.00 81.12 94 ILE A C 1
ATOM 759 O O . ILE A 1 94 ? 2.503 5.093 -14.081 1.00 81.12 94 ILE A O 1
ATOM 763 N N . GLY A 1 95 ? 4.134 4.046 -12.945 1.00 74.44 95 GLY A N 1
ATOM 764 C CA . GLY A 1 95 ? 5.208 4.491 -13.836 1.00 74.44 95 GLY A CA 1
ATOM 765 C C . GLY A 1 95 ? 4.999 4.030 -15.281 1.00 74.44 95 GLY A C 1
ATOM 766 O O . GLY A 1 95 ? 5.155 4.820 -16.212 1.00 74.44 95 GLY A O 1
ATOM 767 N N . LEU A 1 96 ? 4.555 2.781 -15.463 1.00 74.56 96 LEU A N 1
ATOM 768 C CA . LEU A 1 96 ? 4.212 2.229 -16.771 1.00 74.56 96 LEU A CA 1
ATOM 769 C C . LEU A 1 96 ? 2.988 2.930 -17.370 1.00 74.56 96 LEU A C 1
ATOM 771 O O . LEU A 1 96 ? 3.019 3.336 -18.530 1.00 74.56 96 LEU A O 1
ATOM 775 N N . LEU A 1 97 ? 1.920 3.090 -16.584 1.00 76.44 97 LEU A N 1
ATOM 776 C CA . LEU A 1 97 ? 0.675 3.722 -17.031 1.00 76.44 97 LEU A CA 1
ATOM 777 C C . LEU A 1 97 ? 0.895 5.159 -17.498 1.00 76.44 97 LEU A C 1
ATOM 779 O O . LEU A 1 97 ? 0.317 5.569 -18.500 1.00 76.44 97 LEU A O 1
ATOM 783 N N . LEU A 1 98 ? 1.743 5.915 -16.802 1.00 72.31 98 LEU A N 1
ATOM 784 C CA . LEU A 1 98 ? 2.077 7.279 -17.195 1.00 72.31 98 LEU A CA 1
ATOM 785 C C . LEU A 1 98 ? 2.940 7.295 -18.465 1.00 72.31 98 LEU A C 1
ATOM 787 O O . LEU A 1 98 ? 2.635 8.042 -19.392 1.00 72.31 98 LEU A O 1
ATOM 791 N N . ASN A 1 99 ? 3.952 6.430 -18.567 1.00 69.50 99 ASN A N 1
ATOM 792 C CA . ASN A 1 99 ? 4.872 6.432 -19.709 1.00 69.50 99 ASN A CA 1
ATOM 793 C C . ASN A 1 99 ? 4.282 5.841 -21.002 1.00 69.50 99 ASN A C 1
ATOM 795 O O . ASN A 1 99 ? 4.561 6.357 -22.085 1.00 69.50 99 ASN A O 1
ATOM 799 N N . CYS A 1 100 ? 3.427 4.816 -20.922 1.00 64.50 100 CYS A N 1
ATOM 800 C CA . CYS A 1 100 ? 2.837 4.157 -22.097 1.00 64.50 100 CYS A CA 1
ATOM 801 C C . CYS A 1 100 ? 1.815 5.022 -22.865 1.00 64.50 100 CYS A C 1
ATOM 803 O O . CYS A 1 100 ? 1.315 4.588 -23.903 1.00 64.50 100 CYS A O 1
ATOM 805 N N . THR A 1 101 ? 1.485 6.224 -22.379 1.00 56.84 101 THR A N 1
ATOM 806 C CA . THR A 1 101 ? 0.488 7.113 -23.007 1.00 56.84 101 THR A CA 1
ATOM 807 C C . THR A 1 101 ? 1.088 8.170 -23.936 1.00 56.84 101 THR A C 1
ATOM 809 O O . THR A 1 101 ? 0.350 8.817 -24.681 1.00 56.84 101 THR A O 1
ATOM 812 N N . THR A 1 102 ? 2.414 8.338 -23.952 1.00 49.03 102 THR A N 1
ATOM 813 C CA . THR A 1 102 ? 3.066 9.427 -24.696 1.00 49.03 102 THR A CA 1
ATOM 814 C C . THR A 1 102 ? 3.454 9.030 -26.126 1.00 49.03 102 THR A C 1
ATOM 816 O O . THR A 1 102 ? 3.735 7.875 -26.423 1.00 49.03 102 THR A O 1
ATOM 819 N N . THR A 1 103 ? 3.501 10.017 -27.025 1.00 52.44 103 THR A N 1
ATOM 820 C CA . THR A 1 103 ? 3.670 9.960 -28.497 1.00 52.44 103 THR A CA 1
ATOM 821 C C . THR A 1 103 ? 4.757 9.018 -29.051 1.00 52.44 103 THR A C 1
ATOM 823 O O . THR A 1 103 ? 4.709 8.644 -30.222 1.00 52.44 103 THR A O 1
ATOM 826 N N . LYS A 1 104 ? 5.726 8.588 -28.238 1.00 50.69 104 LYS A N 1
ATOM 827 C CA . LYS A 1 104 ? 6.674 7.521 -28.576 1.00 50.69 104 LYS A CA 1
ATOM 828 C C . LYS A 1 104 ? 6.221 6.263 -27.842 1.00 50.69 104 LYS A C 1
ATOM 830 O O . LYS A 1 104 ? 6.297 6.231 -26.624 1.00 50.69 104 LYS A O 1
ATOM 835 N N . ARG A 1 105 ? 5.761 5.239 -28.570 1.00 52.09 105 ARG A N 1
ATOM 836 C CA . ARG A 1 105 ? 5.291 3.938 -28.042 1.00 52.09 105 ARG A CA 1
ATOM 837 C C . ARG A 1 105 ? 6.405 3.099 -27.383 1.00 52.09 105 ARG A C 1
ATOM 839 O O . ARG A 1 105 ? 6.584 1.932 -27.717 1.00 52.09 105 ARG A O 1
ATOM 846 N N . VAL A 1 106 ? 7.195 3.695 -26.499 1.00 59.03 106 VAL A N 1
ATOM 847 C CA . VAL A 1 106 ? 8.227 3.028 -25.713 1.00 59.03 106 VAL A CA 1
ATOM 848 C C . VAL A 1 106 ? 7.736 3.048 -24.274 1.00 59.03 106 VAL A C 1
ATOM 850 O O . VAL A 1 106 ? 7.732 4.079 -23.611 1.00 59.03 106 VAL A O 1
ATOM 853 N N . CYS A 1 107 ? 7.235 1.904 -23.826 1.00 63.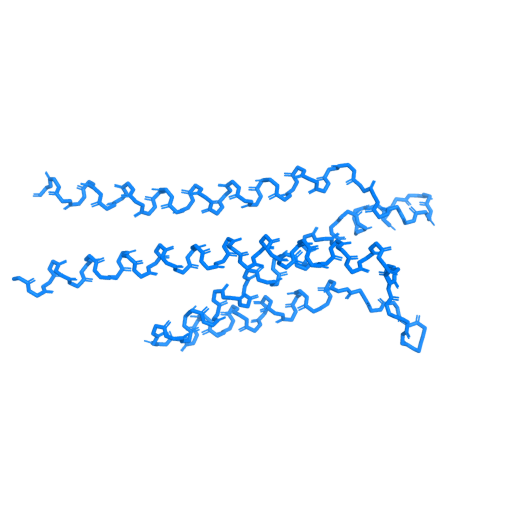78 107 CYS A N 1
ATOM 854 C CA . CYS A 1 107 ? 6.783 1.711 -22.458 1.00 63.78 107 CYS A CA 1
ATOM 855 C C . CYS A 1 107 ? 8.003 1.541 -21.546 1.00 63.78 107 CYS A C 1
ATOM 857 O O . CYS A 1 107 ? 8.561 0.450 -21.441 1.00 63.78 107 CYS A O 1
ATOM 859 N N . GLU A 1 108 ? 8.443 2.630 -20.917 1.00 64.19 108 GLU A N 1
ATOM 860 C CA . GLU A 1 108 ? 9.538 2.597 -19.946 1.00 64.19 108 GLU A CA 1
ATOM 861 C C . GLU A 1 108 ? 9.010 2.328 -18.531 1.00 64.19 108 GLU A C 1
ATOM 863 O O . GLU A 1 108 ? 8.305 3.149 -17.945 1.00 64.19 108 GLU A O 1
ATOM 868 N N . TYR A 1 109 ? 9.399 1.182 -17.969 1.00 60.25 109 TYR A N 1
ATOM 869 C CA . TYR A 1 109 ? 9.047 0.749 -16.610 1.00 60.25 109 TYR A CA 1
ATOM 870 C C . TYR A 1 109 ? 9.808 1.506 -15.510 1.00 60.25 109 TYR A C 1
ATOM 872 O O . TYR A 1 109 ? 9.358 1.577 -14.365 1.00 60.25 109 TYR A O 1
ATOM 880 N N . ALA A 1 110 ? 10.972 2.069 -15.842 1.00 62.56 110 ALA A N 1
ATOM 881 C CA . ALA A 1 110 ? 11.819 2.820 -14.925 1.00 62.56 110 ALA A CA 1
ATOM 882 C C . ALA A 1 110 ? 11.460 4.312 -14.965 1.00 62.56 110 ALA A C 1
ATOM 884 O O . ALA A 1 110 ? 12.235 5.138 -15.435 1.00 62.56 110 ALA A O 1
ATOM 885 N N . PHE A 1 111 ? 10.267 4.664 -14.483 1.00 70.12 111 PHE A N 1
ATOM 886 C CA . PHE A 1 111 ? 9.876 6.064 -14.334 1.00 70.12 111 PHE A CA 1
ATOM 887 C C . PHE A 1 111 ? 10.463 6.636 -13.030 1.00 70.12 111 PHE A C 1
ATOM 889 O O . PHE A 1 111 ? 10.085 6.150 -11.955 1.00 70.12 111 PHE A O 1
ATOM 896 N N . PRO A 1 112 ? 11.334 7.667 -13.076 1.00 71.56 112 PRO A N 1
ATOM 897 C CA . PRO A 1 112 ? 11.963 8.232 -11.878 1.00 71.56 112 PRO A CA 1
ATOM 898 C C . PRO A 1 112 ? 10.953 8.696 -10.821 1.00 71.56 112 PRO A C 1
ATOM 900 O O . PRO A 1 112 ? 11.159 8.463 -9.632 1.00 71.56 112 PRO A O 1
ATOM 903 N N . GLY A 1 113 ? 9.813 9.248 -11.252 1.00 79.56 113 GLY A N 1
ATOM 904 C CA . GLY A 1 113 ? 8.761 9.721 -10.348 1.00 79.56 113 GLY A CA 1
ATOM 905 C C . GLY A 1 113 ? 7.983 8.612 -9.631 1.00 79.56 113 GLY A C 1
ATOM 906 O O . GLY A 1 113 ? 7.136 8.907 -8.793 1.00 79.56 113 GLY A O 1
ATOM 907 N N . THR A 1 114 ? 8.257 7.330 -9.903 1.00 82.19 114 THR A N 1
ATOM 908 C CA . THR A 1 114 ? 7.634 6.223 -9.157 1.00 82.19 114 THR A CA 1
ATOM 909 C C . THR A 1 114 ? 8.000 6.297 -7.676 1.00 82.19 114 THR A C 1
ATOM 911 O O . THR A 1 114 ? 7.131 6.152 -6.819 1.00 82.19 114 THR A O 1
ATOM 914 N N . TYR A 1 115 ? 9.264 6.588 -7.355 1.00 84.56 115 TYR A N 1
ATOM 915 C CA . TYR A 1 115 ? 9.708 6.708 -5.965 1.00 84.56 115 TYR A CA 1
ATOM 916 C C . TYR A 1 115 ? 9.030 7.881 -5.250 1.00 84.56 115 TYR A C 1
ATOM 918 O O . TYR A 1 115 ? 8.598 7.718 -4.110 1.00 84.56 115 TYR A O 1
ATOM 926 N N . ASP A 1 116 ? 8.842 9.011 -5.934 1.00 87.06 116 ASP A N 1
ATOM 927 C CA . ASP A 1 116 ? 8.133 10.173 -5.384 1.00 87.06 116 ASP A CA 1
ATOM 928 C C . ASP A 1 116 ? 6.685 9.829 -5.018 1.00 87.06 116 ASP A C 1
ATOM 930 O O . ASP A 1 116 ? 6.191 10.224 -3.958 1.00 87.06 116 ASP A O 1
ATOM 934 N N . ILE A 1 117 ? 6.010 9.033 -5.851 1.00 88.62 117 ILE A N 1
ATOM 935 C CA . ILE A 1 117 ? 4.638 8.575 -5.603 1.00 88.62 117 ILE A CA 1
ATOM 936 C C . ILE A 1 117 ? 4.591 7.627 -4.400 1.00 88.62 117 ILE A C 1
ATOM 938 O O . ILE A 1 117 ? 3.765 7.815 -3.504 1.00 88.62 117 ILE A O 1
ATOM 942 N N . ILE A 1 118 ? 5.495 6.645 -4.327 1.00 91.44 118 ILE A N 1
ATOM 943 C CA . ILE A 1 118 ? 5.566 5.699 -3.201 1.00 91.44 118 ILE A CA 1
ATOM 944 C C . ILE A 1 118 ? 5.851 6.422 -1.882 1.00 91.44 118 ILE A C 1
ATOM 946 O O . ILE A 1 118 ? 5.201 6.141 -0.868 1.00 91.44 118 ILE A O 1
ATOM 950 N N . ILE A 1 119 ? 6.781 7.379 -1.886 1.00 92.12 119 ILE A N 1
ATOM 951 C CA . ILE A 1 119 ? 7.104 8.200 -0.715 1.00 92.12 119 ILE A CA 1
ATOM 952 C C . ILE A 1 119 ? 5.893 9.044 -0.322 1.00 92.12 119 ILE A C 1
ATOM 954 O O . ILE A 1 119 ? 5.539 9.081 0.856 1.00 92.12 119 ILE A O 1
ATOM 958 N N . SER A 1 120 ? 5.207 9.656 -1.288 1.00 92.44 120 SER A N 1
ATOM 959 C CA . SER A 1 120 ? 4.015 10.467 -1.029 1.00 92.44 120 SER A CA 1
ATOM 960 C C . SER A 1 120 ? 2.884 9.648 -0.400 1.00 92.44 120 SER A C 1
ATOM 962 O O . SER A 1 120 ? 2.319 10.056 0.614 1.00 92.44 120 SER A O 1
ATOM 964 N N . ILE A 1 121 ? 2.585 8.457 -0.933 1.00 94.19 121 ILE A N 1
ATOM 965 C CA . ILE A 1 121 ? 1.573 7.548 -0.369 1.00 94.19 121 ILE A CA 1
ATOM 966 C C . ILE A 1 121 ? 1.970 7.119 1.050 1.00 94.19 121 ILE A C 1
ATOM 968 O O . ILE A 1 121 ? 1.152 7.191 1.972 1.00 94.19 121 ILE A O 1
ATOM 972 N N . SER A 1 122 ? 3.236 6.740 1.251 1.00 94.62 122 SER A N 1
ATOM 973 C CA . SER A 1 122 ? 3.767 6.372 2.572 1.00 94.62 122 SER A CA 1
ATOM 974 C C . SER A 1 122 ? 3.606 7.512 3.576 1.00 94.62 122 SER A C 1
ATOM 976 O O . SER A 1 122 ? 3.140 7.295 4.696 1.00 94.62 122 SER A O 1
ATOM 978 N N . ALA A 1 123 ? 3.953 8.735 3.168 1.00 94.69 123 ALA A N 1
ATOM 979 C CA . ALA A 1 123 ? 3.852 9.931 3.990 1.00 94.69 123 ALA A CA 1
ATOM 980 C C . ALA A 1 123 ? 2.399 10.219 4.380 1.00 94.69 123 ALA A C 1
ATOM 982 O O . ALA A 1 123 ? 2.12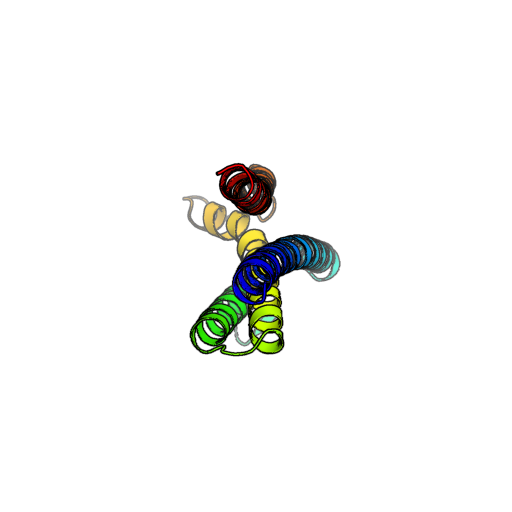9 10.470 5.549 1.00 94.69 123 ALA A O 1
ATOM 983 N N . ILE A 1 124 ? 1.448 10.108 3.449 1.00 96.12 124 ILE A N 1
ATOM 984 C CA . ILE A 1 124 ? 0.017 10.306 3.729 1.00 96.12 124 ILE A CA 1
ATOM 985 C C . ILE A 1 124 ? -0.496 9.288 4.761 1.00 96.12 124 ILE A C 1
ATOM 987 O O . ILE A 1 124 ? -1.204 9.657 5.707 1.00 96.12 124 ILE A O 1
ATOM 991 N N . ILE A 1 125 ? -0.123 8.012 4.625 1.00 94.19 125 ILE A N 1
ATOM 992 C CA . ILE A 1 125 ? -0.529 6.967 5.577 1.00 94.19 125 ILE A CA 1
ATOM 993 C C . ILE A 1 125 ? 0.115 7.215 6.951 1.00 94.19 125 ILE A C 1
ATOM 995 O O . ILE A 1 125 ? -0.572 7.143 7.972 1.00 94.19 125 ILE A O 1
ATOM 999 N N . LEU A 1 126 ? 1.400 7.579 6.996 1.00 93.44 126 LEU A N 1
ATOM 1000 C CA . LEU A 1 126 ? 2.102 7.935 8.234 1.00 93.44 126 LEU A CA 1
ATOM 1001 C C . LEU A 1 126 ? 1.481 9.155 8.920 1.00 93.44 126 LEU A C 1
ATOM 1003 O O . LEU A 1 126 ? 1.209 9.110 10.119 1.00 93.44 126 LEU A O 1
ATOM 1007 N N . ILE A 1 127 ? 1.183 10.214 8.168 1.00 93.94 127 ILE A N 1
ATOM 1008 C CA . ILE A 1 127 ? 0.488 11.403 8.673 1.00 93.94 127 ILE A CA 1
ATOM 1009 C C . ILE A 1 127 ? -0.872 11.008 9.251 1.00 93.94 127 ILE A C 1
ATOM 1011 O O . ILE A 1 127 ? -1.230 11.474 10.328 1.00 93.94 127 ILE A O 1
ATOM 1015 N N . SER A 1 128 ? -1.601 10.089 8.615 1.00 90.94 128 SER A N 1
ATOM 1016 C CA . SER A 1 128 ? -2.882 9.581 9.127 1.00 90.94 128 SER A CA 1
ATOM 1017 C C . SER A 1 128 ? -2.722 8.810 10.452 1.00 90.94 128 SER A C 1
ATOM 1019 O O . SER A 1 128 ? -3.523 8.971 11.379 1.00 90.94 128 SER A O 1
ATOM 1021 N N . ILE A 1 129 ? -1.656 8.016 10.599 1.00 91.69 129 ILE A N 1
ATOM 1022 C CA . ILE A 1 129 ? -1.308 7.328 11.859 1.00 91.69 129 ILE A CA 1
ATOM 1023 C C . ILE A 1 129 ? -0.965 8.344 12.963 1.00 91.69 129 ILE A C 1
ATOM 1025 O O . ILE A 1 129 ? -1.394 8.214 14.115 1.00 91.69 129 ILE A O 1
ATOM 1029 N N . VAL A 1 130 ? -0.212 9.387 12.622 1.00 89.50 130 VAL A N 1
ATOM 1030 C CA . VAL A 1 130 ? 0.182 10.439 13.562 1.00 89.50 130 VAL A CA 1
ATOM 1031 C C . VAL A 1 130 ? -1.025 11.294 13.963 1.00 89.50 130 VAL A C 1
ATOM 1033 O O . VAL A 1 130 ? -1.260 11.507 15.152 1.00 89.50 130 VAL A O 1
ATOM 1036 N N . ALA A 1 131 ? -1.862 11.705 13.013 1.00 87.75 131 ALA A N 1
ATOM 1037 C CA . ALA A 1 131 ? -3.073 12.484 13.262 1.00 87.75 131 ALA A CA 1
ATOM 1038 C C . ALA A 1 131 ? -4.046 11.743 14.192 1.00 87.75 131 ALA A C 1
ATOM 1040 O O . ALA A 1 131 ? -4.525 12.309 15.177 1.00 87.75 131 ALA A O 1
ATOM 1041 N N . THR A 1 132 ? -4.262 10.442 13.963 1.00 84.00 132 THR A N 1
ATOM 1042 C CA . THR A 1 132 ? -5.070 9.601 14.868 1.00 84.00 132 THR A CA 1
ATOM 1043 C C . THR A 1 132 ? -4.443 9.437 16.259 1.00 84.00 132 THR A C 1
ATOM 1045 O O . THR A 1 132 ? -5.140 9.084 17.214 1.00 84.00 132 THR A O 1
ATOM 1048 N N . SER A 1 133 ? -3.147 9.729 16.413 1.00 77.12 133 SER A N 1
ATOM 1049 C CA . SER A 1 133 ? -2.463 9.779 17.708 1.00 77.12 133 SER A CA 1
ATOM 1050 C C . SER A 1 133 ? -2.657 11.104 18.442 1.00 77.12 133 SER A C 1
ATOM 1052 O O . SER A 1 133 ? -2.929 11.079 19.641 1.00 77.12 133 SER A O 1
ATOM 1054 N N . PHE A 1 134 ? -2.603 12.237 17.740 1.00 73.94 134 PHE A N 1
ATOM 1055 C CA . PHE A 1 134 ? -2.802 13.566 18.330 1.00 73.94 134 PHE A CA 1
ATOM 1056 C C . PHE A 1 134 ? -4.248 13.849 18.727 1.00 73.94 134 PHE A C 1
ATOM 1058 O O . PHE A 1 134 ? -4.488 14.333 19.833 1.00 73.94 134 PHE A O 1
ATOM 1065 N N . VAL A 1 135 ? -5.215 13.469 17.883 1.00 71.88 135 VAL A N 1
ATOM 1066 C CA . VAL A 1 135 ? -6.649 13.552 18.222 1.00 71.88 135 VAL A CA 1
ATOM 1067 C C . VAL A 1 135 ? -6.945 12.803 19.524 1.00 71.88 135 VAL A C 1
ATOM 1069 O O . VAL A 1 135 ? -7.838 13.179 20.278 1.00 71.88 135 VAL A O 1
ATOM 1072 N N . GLY A 1 136 ? -6.155 11.772 19.835 1.00 58.66 136 GLY A N 1
ATOM 1073 C CA . GLY A 1 136 ? -6.293 11.049 21.083 1.00 58.66 136 GLY A CA 1
ATOM 1074 C C . GLY A 1 136 ? -5.905 11.842 22.330 1.00 58.66 136 GLY A C 1
ATOM 1075 O O . GLY A 1 136 ? -6.599 11.769 23.337 1.00 58.66 136 GLY A O 1
ATOM 1076 N N . LYS A 1 137 ? -4.827 12.623 22.249 1.00 57.06 137 LYS A N 1
ATOM 1077 C CA . LYS A 1 137 ? -4.247 13.336 23.391 1.00 57.06 137 LYS A CA 1
ATOM 1078 C C . LYS A 1 137 ? -5.087 14.545 23.827 1.00 57.06 137 LYS A C 1
ATOM 1080 O O . LYS A 1 137 ? -5.214 14.774 25.021 1.00 57.06 137 LYS A O 1
ATOM 1085 N N . ASN A 1 138 ? -5.712 15.261 22.887 1.00 57.22 138 ASN A N 1
ATOM 1086 C CA . ASN A 1 138 ? -6.590 16.402 23.199 1.00 57.22 138 ASN A CA 1
ATOM 1087 C C . ASN A 1 138 ? -7.926 16.002 23.848 1.00 57.22 138 ASN A C 1
ATOM 1089 O O . ASN A 1 138 ? -8.564 16.831 24.485 1.00 57.22 138 ASN A O 1
ATOM 1093 N N . SER A 1 139 ? -8.371 14.752 23.683 1.00 53.25 139 SER A N 1
ATOM 1094 C CA . SER A 1 139 ? -9.598 14.263 24.326 1.00 53.25 139 SER A CA 1
ATOM 1095 C C . SER A 1 139 ? -9.385 13.835 25.778 1.00 53.25 139 SER A C 1
ATOM 1097 O O . SER A 1 139 ? -10.369 13.682 26.490 1.00 53.25 139 SER A O 1
ATOM 1099 N N . ASP A 1 140 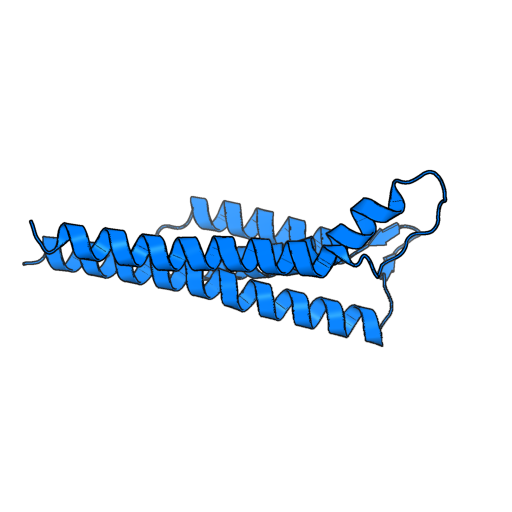? -8.136 13.598 26.191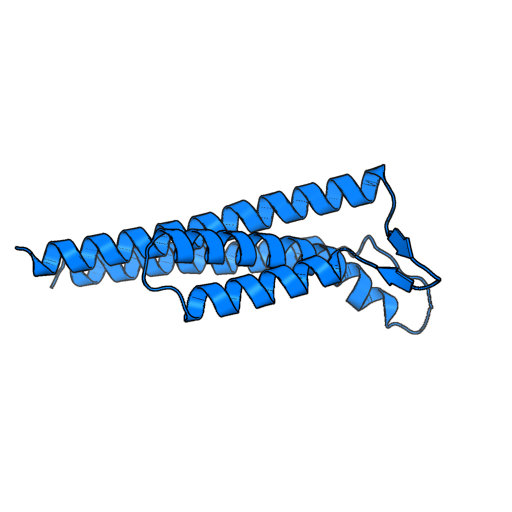 1.00 53.75 140 ASP A N 1
ATOM 1100 C CA . ASP A 1 140 ? -7.792 13.147 27.544 1.00 53.75 140 ASP A CA 1
ATOM 1101 C C . ASP A 1 140 ? -7.440 14.339 28.471 1.00 53.75 140 ASP A C 1
ATOM 1103 O O . ASP A 1 140 ? -7.235 14.149 29.667 1.00 53.75 140 ASP A O 1
ATOM 1107 N N . SER A 1 141 ? -7.355 15.562 27.924 1.00 54.19 141 SER A N 1
ATOM 1108 C CA . SER A 1 141 ? -7.027 16.806 28.642 1.00 54.19 141 SER A CA 1
ATOM 1109 C C . SER A 1 141 ? -8.227 17.721 28.931 1.00 54.19 141 SER A C 1
ATOM 1111 O O . SER A 1 141 ? -8.022 18.802 29.479 1.00 54.19 141 SER A O 1
ATOM 1113 N N . ASN A 1 142 ? -9.438 17.312 28.540 1.00 47.03 142 ASN A N 1
ATOM 1114 C CA . ASN A 1 142 ? -10.716 17.973 28.837 1.00 47.03 142 ASN A CA 1
ATOM 1115 C C . ASN A 1 142 ? -11.561 17.072 29.739 1.00 47.03 142 ASN A C 1
ATOM 1117 O O . ASN A 1 142 ? -12.345 17.625 30.538 1.00 47.03 142 ASN A O 1
#